Protein AF-W2RY51-F1 (afdb_monomer_lite)

Radius of gyration: 17.04 Å; chains: 1; bounding box: 41×26×55 Å

Secondary structure (DSSP, 8-state):
-PPPPPHHHHHHHHHHHHHHHHHHHHHHHIIIIIHHHHHHHS-SSHHHHHHHHHHHHHHHHHHHHHHHHHHHHHHHHHHTS--SHHHHHHHHHHHHHHHHHHHHHHHTT--TTHIIIIIHHHHHHHHHHT-

Foldseek 3Di:
DPDDQDLLLVLLLQLLVLLVVVLVVLVVCCVPPVLVVLVVPQDPDPVSVVVSVCVSVVSVVVSVVSNVSSVLSNVCSRVLHQDDPVSVVSLVCQAVVLVVVCVVCVVVVNCSSNSNSHSSSVSNVVSSVRD

Organism: Cyphellophora europaea (strain CBS 101466) (NCBI:txid1220924)

Sequence (131 aa):
MADLPTIGSYLFKTAALLNAISVPGHIIYGWKHLDPVLHSTLTHTSEHRVADACANVGWDHMTVGILTAAILNYRWSMTRGPQQTDEKIIFWSLLVGGWYVGRRFWSLREYRPLGCLWVAPVAGLIGWSLV

Structure (mmCIF, N/CA/C/O backbone):
data_AF-W2RY51-F1
#
_entry.id   AF-W2RY51-F1
#
loop_
_atom_site.group_PDB
_atom_site.id
_atom_site.type_symbol
_atom_site.label_atom_id
_atom_site.label_alt_id
_atom_site.label_comp_id
_atom_site.label_asym_id
_atom_site.label_entity_id
_atom_site.label_seq_id
_atom_site.pdbx_PDB_ins_code
_atom_site.Cartn_x
_atom_site.Cartn_y
_atom_site.Cartn_z
_atom_site.occupancy
_atom_site.B_iso_or_equiv
_atom_site.auth_seq_id
_atom_site.auth_comp_id
_atom_site.auth_asym_id
_atom_site.auth_atom_id
_atom_site.pdbx_PDB_model_num
ATOM 1 N N . MET A 1 1 ? -17.138 10.931 27.928 1.00 39.88 1 MET A N 1
ATOM 2 C CA . MET A 1 1 ? -16.255 9.810 28.309 1.00 39.88 1 MET A CA 1
ATOM 3 C C . MET A 1 1 ? -15.509 9.399 27.059 1.00 39.88 1 MET A C 1
ATOM 5 O O . MET A 1 1 ? -16.166 9.199 26.049 1.00 39.88 1 MET A O 1
ATOM 9 N N . ALA A 1 2 ? -14.177 9.388 27.076 1.00 48.66 2 ALA A N 1
ATOM 10 C CA . ALA A 1 2 ? -13.423 8.822 25.963 1.00 48.66 2 ALA A CA 1
ATOM 11 C C . ALA A 1 2 ? -13.565 7.298 26.048 1.00 48.66 2 ALA A C 1
ATOM 13 O O . ALA A 1 2 ? -13.159 6.713 27.052 1.00 48.66 2 ALA A O 1
ATOM 14 N N . ASP A 1 3 ? -14.193 6.683 25.048 1.00 59.22 3 ASP A N 1
ATOM 15 C CA . ASP A 1 3 ? -14.259 5.227 24.948 1.00 59.22 3 ASP A CA 1
ATOM 16 C C . ASP A 1 3 ? -12.835 4.658 24.941 1.00 59.22 3 ASP A C 1
ATOM 18 O O . ASP A 1 3 ? -11.952 5.162 24.240 1.00 59.22 3 ASP A O 1
ATOM 22 N N . LEU A 1 4 ? -12.601 3.613 25.738 1.00 61.38 4 LEU A N 1
ATOM 23 C CA . LEU A 1 4 ? -11.322 2.910 25.734 1.00 61.38 4 LEU A CA 1
ATOM 24 C C . LEU A 1 4 ? -11.051 2.341 24.328 1.00 61.38 4 LEU A C 1
ATOM 26 O O . LEU A 1 4 ? -11.986 1.868 23.674 1.00 61.38 4 LEU A O 1
ATOM 30 N N . PRO A 1 5 ? -9.792 2.358 23.848 1.00 70.94 5 PRO A N 1
ATOM 31 C CA . PRO A 1 5 ? -9.462 1.819 22.535 1.00 70.94 5 PRO A CA 1
ATOM 32 C C . PRO A 1 5 ? -9.904 0.355 22.415 1.00 70.94 5 PRO A C 1
ATOM 34 O O . PRO A 1 5 ? -9.495 -0.491 23.210 1.00 70.94 5 PRO A O 1
ATOM 37 N N . THR A 1 6 ? -10.727 0.050 21.411 1.00 86.62 6 THR A N 1
ATOM 38 C CA . THR A 1 6 ? -11.145 -1.327 21.118 1.00 86.62 6 THR A CA 1
ATOM 39 C C . THR A 1 6 ? -10.008 -2.112 20.459 1.00 86.62 6 THR A C 1
ATOM 41 O O . THR A 1 6 ? -9.067 -1.534 19.905 1.00 86.62 6 THR A O 1
ATOM 44 N N . ILE A 1 7 ? -10.115 -3.446 20.450 1.00 90.75 7 ILE A N 1
ATOM 45 C CA . ILE A 1 7 ? -9.217 -4.319 19.671 1.00 90.75 7 ILE A CA 1
ATOM 46 C C . ILE A 1 7 ? -9.175 -3.867 18.201 1.00 90.75 7 ILE A C 1
ATOM 48 O O . ILE A 1 7 ? -8.097 -3.789 17.614 1.00 90.75 7 ILE A O 1
ATOM 52 N N . GLY A 1 8 ? -10.324 -3.472 17.637 1.00 92.62 8 GLY A N 1
ATOM 53 C CA . GLY A 1 8 ? -10.405 -2.923 16.284 1.00 92.62 8 GLY A CA 1
ATOM 54 C C . GLY A 1 8 ? -9.562 -1.661 16.086 1.00 92.62 8 GLY A C 1
ATOM 55 O O . GLY A 1 8 ? -8.795 -1.574 15.128 1.00 92.62 8 GLY A O 1
ATOM 56 N N . SER A 1 9 ? -9.610 -0.721 17.036 1.00 94.38 9 SER A N 1
ATOM 57 C CA . SER A 1 9 ? -8.745 0.469 17.025 1.00 94.38 9 SER A CA 1
ATOM 58 C C . SER A 1 9 ? -7.257 0.095 17.036 1.00 94.38 9 SER A C 1
ATOM 60 O O . SER A 1 9 ? -6.472 0.670 16.281 1.00 94.38 9 SER A O 1
ATOM 62 N N . TYR A 1 10 ? -6.842 -0.873 17.861 1.00 95.62 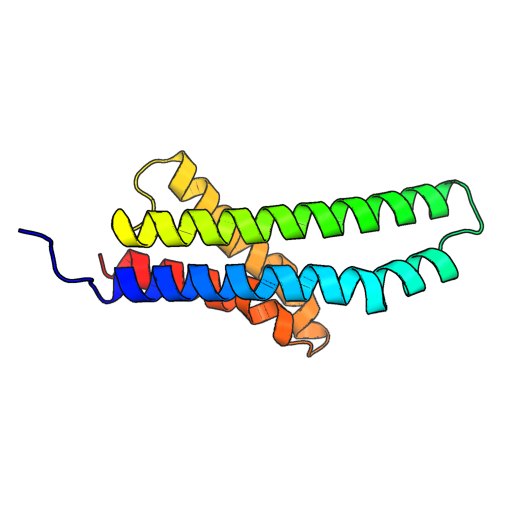10 TYR A N 1
ATOM 63 C CA . TYR A 1 10 ? -5.442 -1.315 17.883 1.00 95.62 10 TYR A CA 1
ATOM 64 C C . TYR A 1 10 ? -5.006 -1.937 16.556 1.00 95.62 10 TYR A C 1
ATOM 66 O O . TYR A 1 10 ? -3.931 -1.602 16.069 1.00 95.62 10 TYR A O 1
ATOM 74 N N . LEU A 1 11 ? -5.843 -2.767 15.933 1.00 96.81 11 LEU A N 1
ATOM 75 C CA . LEU A 1 11 ? -5.535 -3.382 14.640 1.00 96.81 11 LEU A CA 1
ATOM 76 C C . LEU A 1 11 ? -5.372 -2.343 13.523 1.00 96.81 11 LEU A C 1
ATOM 78 O O . LEU A 1 11 ? -4.425 -2.429 12.740 1.00 96.81 11 LEU A O 1
ATOM 82 N N . PHE A 1 12 ? -6.215 -1.308 13.500 1.00 97.44 12 PHE A N 1
ATOM 83 C CA . PHE A 1 12 ? -6.043 -0.175 12.588 1.00 97.44 12 PHE A CA 1
ATOM 84 C C . PHE A 1 12 ? -4.767 0.631 12.876 1.00 97.44 12 PHE A C 1
ATOM 86 O O . PHE A 1 12 ? -4.064 1.019 11.944 1.00 97.44 12 PHE A O 1
ATOM 93 N N . LYS A 1 13 ? -4.397 0.843 14.147 1.00 97.56 13 LYS A N 1
ATOM 94 C CA . LYS A 1 13 ? -3.116 1.489 14.500 1.00 97.56 13 LYS A CA 1
ATOM 95 C C . LYS A 1 13 ? -1.914 0.649 14.076 1.00 97.56 13 LYS A C 1
ATOM 97 O O . LYS A 1 13 ? -0.939 1.201 13.573 1.00 97.56 13 LYS A O 1
ATOM 102 N N . THR A 1 14 ? -1.988 -0.671 14.221 1.00 96.94 14 THR A N 1
ATOM 103 C CA . THR A 1 14 ? -0.957 -1.588 13.726 1.00 96.94 14 THR A CA 1
ATOM 104 C C . THR A 1 14 ? -0.847 -1.512 12.207 1.00 96.94 14 THR A C 1
ATOM 106 O O . THR A 1 14 ? 0.258 -1.372 11.689 1.00 96.94 14 THR A O 1
ATOM 109 N N . ALA A 1 15 ? -1.969 -1.520 11.484 1.00 97.94 15 ALA A N 1
ATOM 110 C CA . ALA A 1 15 ? -1.981 -1.340 10.034 1.00 97.94 15 ALA A CA 1
ATOM 111 C C . ALA A 1 15 ? -1.383 0.014 9.614 1.00 97.94 15 ALA A C 1
ATOM 113 O O . ALA A 1 15 ? -0.607 0.082 8.657 1.00 97.94 15 ALA A O 1
ATOM 114 N N . ALA A 1 16 ? -1.687 1.087 10.350 1.00 98.50 16 ALA A N 1
ATOM 115 C CA . ALA A 1 16 ? -1.096 2.403 10.130 1.00 98.50 16 ALA A CA 1
ATOM 116 C C . ALA A 1 16 ? 0.427 2.378 10.319 1.00 98.50 16 ALA A C 1
ATOM 118 O O . ALA A 1 16 ? 1.160 2.865 9.461 1.00 98.50 16 ALA A O 1
ATOM 119 N N . LEU A 1 17 ? 0.906 1.757 11.401 1.00 98.12 17 LEU A N 1
ATOM 120 C CA . LEU A 1 17 ? 2.330 1.636 11.711 1.00 98.12 17 LEU A CA 1
ATOM 121 C C . LEU A 1 17 ? 3.090 0.822 10.656 1.00 98.12 17 LEU A C 1
ATOM 123 O O . LEU A 1 17 ? 4.157 1.242 10.213 1.00 98.12 17 LEU A O 1
ATOM 127 N N . LEU A 1 18 ? 2.536 -0.316 10.227 1.00 98.00 18 LEU A N 1
ATOM 128 C CA . LEU A 1 18 ? 3.137 -1.161 9.192 1.00 98.00 18 LEU A CA 1
ATOM 129 C C . LEU A 1 18 ? 3.311 -0.397 7.877 1.00 98.00 18 LEU A C 1
ATOM 131 O O . LEU A 1 18 ? 4.379 -0.454 7.268 1.00 98.00 18 LEU A O 1
ATOM 135 N N . ASN A 1 19 ? 2.292 0.359 7.463 1.00 98.38 19 ASN A N 1
ATOM 136 C CA . ASN A 1 19 ? 2.394 1.220 6.288 1.00 98.38 19 ASN A CA 1
ATOM 137 C C . ASN A 1 19 ? 3.427 2.338 6.502 1.00 98.38 19 ASN A C 1
ATOM 139 O O . ASN A 1 19 ? 4.305 2.519 5.665 1.00 98.38 19 ASN A O 1
ATOM 143 N N . ALA A 1 20 ? 3.390 3.033 7.642 1.00 98.31 20 ALA A N 1
ATOM 144 C CA . ALA A 1 20 ? 4.294 4.146 7.931 1.00 98.31 20 ALA A CA 1
ATOM 145 C C . ALA A 1 20 ? 5.774 3.734 7.925 1.00 98.31 20 ALA A C 1
ATOM 147 O O . ALA A 1 20 ? 6.594 4.430 7.337 1.00 98.31 20 ALA A O 1
ATOM 148 N N . ILE A 1 21 ? 6.121 2.589 8.523 1.00 97.62 21 ILE A N 1
ATOM 149 C CA . ILE A 1 21 ? 7.497 2.060 8.517 1.00 97.62 21 ILE A CA 1
ATOM 150 C C . ILE A 1 21 ? 7.896 1.557 7.122 1.00 97.62 21 ILE A C 1
ATOM 152 O O . ILE A 1 21 ? 9.072 1.604 6.757 1.00 97.62 21 ILE A O 1
ATOM 156 N N . SER A 1 22 ? 6.934 1.114 6.311 1.00 96.88 22 SER A N 1
ATOM 157 C CA . SER A 1 22 ? 7.212 0.679 4.940 1.00 96.88 22 SER A CA 1
ATOM 158 C C . SER A 1 22 ? 7.620 1.838 4.029 1.00 96.88 22 SER A C 1
ATOM 160 O O . SER A 1 22 ? 8.386 1.604 3.103 1.00 96.88 22 SER A O 1
ATOM 162 N N . VAL A 1 23 ? 7.188 3.078 4.303 1.00 97.75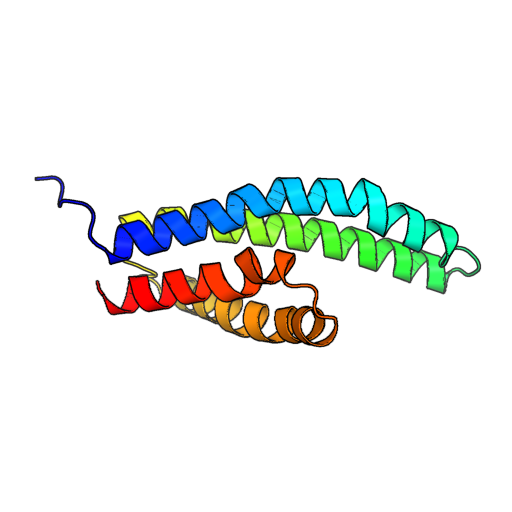 23 VAL A N 1
ATOM 163 C CA . VAL A 1 23 ? 7.553 4.275 3.516 1.00 97.75 23 VAL A CA 1
ATOM 164 C C . VAL A 1 23 ? 9.073 4.485 3.427 1.00 97.75 23 VAL A C 1
ATOM 166 O O . VAL A 1 23 ? 9.598 4.447 2.314 1.00 97.75 23 VAL A O 1
ATOM 169 N N . PRO A 1 24 ? 9.828 4.656 4.535 1.00 97.44 24 PRO A N 1
ATOM 170 C CA . PRO A 1 24 ? 11.279 4.801 4.447 1.00 97.44 24 PRO A CA 1
ATOM 171 C C . PRO A 1 24 ? 11.948 3.551 3.861 1.00 97.44 24 PRO A C 1
ATOM 173 O O . PRO A 1 24 ? 12.935 3.677 3.142 1.00 97.44 24 PRO A O 1
ATOM 176 N N . GLY A 1 25 ? 11.395 2.356 4.103 1.00 95.00 25 GLY A N 1
ATOM 177 C CA . GLY A 1 25 ? 11.862 1.124 3.462 1.00 95.00 25 GLY A CA 1
ATOM 178 C C . GLY A 1 25 ? 11.761 1.176 1.934 1.00 95.00 25 GLY A C 1
ATOM 179 O O . GLY A 1 25 ? 12.717 0.821 1.249 1.00 95.00 25 GLY A O 1
ATOM 180 N N . HIS A 1 26 ? 10.641 1.675 1.405 1.00 95.56 26 HIS A N 1
ATOM 181 C CA . HIS A 1 26 ? 10.390 1.835 -0.028 1.00 95.56 26 HIS A CA 1
ATOM 182 C C . HIS A 1 26 ? 11.340 2.857 -0.666 1.00 95.56 26 HIS A C 1
ATOM 184 O O . HIS A 1 26 ? 11.921 2.582 -1.715 1.00 95.56 26 HIS A O 1
ATOM 190 N N . ILE A 1 27 ? 11.553 3.999 -0.004 1.00 97.31 27 ILE A N 1
ATOM 191 C CA . ILE A 1 27 ? 12.473 5.051 -0.465 1.00 97.31 27 ILE A CA 1
ATOM 192 C C . ILE A 1 27 ? 13.906 4.512 -0.530 1.00 97.31 27 ILE A C 1
ATOM 194 O O . ILE A 1 27 ? 14.561 4.588 -1.566 1.00 97.31 27 ILE A O 1
ATOM 198 N N . ILE A 1 28 ? 14.382 3.903 0.563 1.00 97.19 28 ILE A N 1
ATOM 199 C CA . ILE A 1 28 ? 15.748 3.369 0.639 1.00 97.19 28 ILE A CA 1
ATOM 200 C C . ILE A 1 28 ? 15.957 2.253 -0.389 1.00 97.19 28 ILE A C 1
ATOM 202 O O . ILE A 1 28 ? 17.026 2.178 -0.994 1.00 97.19 28 ILE A O 1
ATOM 206 N N . TYR A 1 29 ? 14.966 1.379 -0.583 1.00 95.62 29 TYR A N 1
ATOM 207 C CA . TYR A 1 29 ? 15.062 0.308 -1.570 1.00 95.62 29 TYR A CA 1
ATOM 208 C C . TYR A 1 29 ? 15.096 0.854 -3.002 1.00 95.62 29 TYR A C 1
ATOM 210 O O . TYR A 1 29 ? 15.891 0.361 -3.799 1.00 95.62 29 TYR A O 1
ATOM 218 N N . GLY A 1 30 ? 14.300 1.887 -3.303 1.00 95.81 30 GLY A N 1
ATOM 219 C CA . GLY A 1 30 ? 14.327 2.588 -4.591 1.00 95.81 30 GLY A CA 1
ATOM 220 C C . GLY A 1 30 ? 15.744 3.034 -4.943 1.00 95.81 30 GLY A C 1
ATOM 221 O O . GLY A 1 30 ? 16.367 2.488 -5.852 1.00 95.81 30 GLY A O 1
ATOM 222 N N . TRP A 1 31 ? 16.322 3.874 -4.083 1.00 96.38 31 TRP A N 1
ATOM 223 C CA . TRP A 1 31 ? 17.662 4.430 -4.288 1.00 96.38 31 TRP A CA 1
ATOM 224 C C . TRP A 1 31 ? 18.774 3.381 -4.358 1.00 96.38 31 TRP A C 1
ATOM 226 O O . TRP A 1 31 ? 19.742 3.540 -5.100 1.00 96.38 31 TRP A O 1
ATOM 236 N N . LYS A 1 32 ? 18.691 2.318 -3.547 1.00 96.69 32 LYS A N 1
ATOM 237 C CA . LYS A 1 32 ? 19.771 1.322 -3.448 1.00 96.69 32 LYS A CA 1
ATOM 238 C C . LYS A 1 32 ? 19.688 0.210 -4.482 1.00 96.69 32 LYS A C 1
ATOM 240 O O . LYS A 1 32 ? 20.713 -0.410 -4.763 1.00 96.69 32 LYS A O 1
ATOM 245 N N . HIS A 1 33 ? 18.497 -0.093 -4.986 1.00 94.69 33 HIS A N 1
ATOM 246 C CA . HIS A 1 33 ? 18.268 -1.301 -5.772 1.00 94.69 33 HIS A CA 1
ATOM 247 C C . HIS A 1 33 ? 17.485 -1.046 -7.054 1.00 94.69 33 HIS A C 1
ATOM 249 O O . HIS A 1 33 ? 17.864 -1.601 -8.080 1.00 94.69 33 HIS A O 1
ATOM 255 N N . LEU A 1 34 ? 16.427 -0.233 -7.023 1.00 94.00 34 LEU A N 1
ATOM 256 C CA . LEU A 1 34 ? 15.603 -0.003 -8.208 1.00 94.00 34 LEU A CA 1
ATOM 257 C C . LEU A 1 34 ? 16.321 0.904 -9.210 1.00 94.00 34 LEU A C 1
ATOM 259 O O . LEU A 1 34 ? 16.615 0.461 -10.319 1.00 94.00 34 LEU A O 1
ATOM 263 N N . ASP A 1 35 ? 16.649 2.131 -8.807 1.00 93.25 35 ASP A N 1
ATOM 264 C CA . ASP A 1 35 ? 17.182 3.161 -9.704 1.00 93.25 35 ASP A CA 1
ATOM 265 C C . ASP A 1 35 ? 18.483 2.698 -10.387 1.00 93.25 35 ASP A C 1
ATOM 267 O O . ASP A 1 35 ? 18.586 2.798 -11.614 1.00 93.25 35 ASP A O 1
ATOM 271 N N . PRO A 1 36 ? 19.460 2.089 -9.672 1.00 93.56 36 PRO A N 1
ATOM 272 C CA . PRO A 1 36 ? 20.681 1.603 -10.311 1.00 93.56 36 PRO A CA 1
ATOM 273 C C . PRO A 1 36 ? 20.423 0.504 -11.349 1.00 93.56 36 PRO A C 1
ATOM 275 O O . PRO A 1 36 ? 21.081 0.466 -12.392 1.00 93.56 36 PRO A O 1
ATOM 278 N N . VAL A 1 37 ? 19.471 -0.399 -11.087 1.00 93.62 37 VAL A N 1
ATOM 279 C CA . VAL A 1 37 ? 19.137 -1.499 -12.005 1.00 93.62 37 VAL A CA 1
ATOM 280 C C . VAL A 1 37 ? 18.420 -0.966 -13.239 1.00 93.62 37 VAL A C 1
ATOM 282 O O . VAL A 1 37 ? 18.778 -1.343 -14.356 1.00 93.62 37 VAL A O 1
ATOM 285 N N . LEU A 1 38 ? 17.450 -0.066 -13.069 1.00 91.25 38 L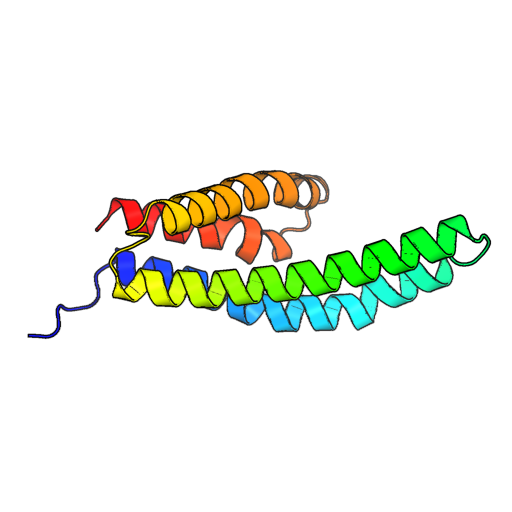EU A N 1
ATOM 286 C CA . LEU A 1 38 ? 16.719 0.505 -14.196 1.00 91.25 38 LEU A CA 1
ATOM 287 C C . LEU A 1 38 ? 17.640 1.339 -15.092 1.00 91.25 38 LEU A C 1
ATOM 289 O O . LEU A 1 38 ? 17.702 1.087 -16.294 1.00 91.25 38 LEU A O 1
ATOM 293 N N . HIS A 1 39 ? 18.440 2.242 -14.522 1.00 86.50 39 HIS A N 1
ATOM 294 C CA . HIS A 1 39 ? 19.335 3.099 -15.301 1.00 86.50 39 HIS A CA 1
ATOM 295 C C . HIS A 1 39 ? 20.450 2.327 -16.021 1.00 86.50 39 HIS A C 1
ATOM 297 O O . HIS A 1 39 ? 20.855 2.703 -17.124 1.00 86.50 39 HIS A O 1
ATOM 303 N N . SER A 1 40 ? 20.947 1.232 -15.438 1.00 87.00 40 SER A N 1
ATOM 304 C CA . SER A 1 40 ? 21.965 0.401 -16.097 1.00 87.00 40 SER A CA 1
ATOM 305 C C . SER A 1 40 ? 21.395 -0.509 -17.189 1.00 87.00 40 SER A C 1
ATOM 307 O O . SER A 1 40 ? 22.129 -0.871 -18.106 1.00 87.00 40 SER A O 1
ATOM 309 N N . THR A 1 41 ? 20.101 -0.847 -17.131 1.00 84.12 41 THR A N 1
ATOM 310 C CA . THR A 1 41 ? 19.475 -1.822 -18.045 1.00 84.12 41 THR A CA 1
ATOM 311 C C . THR A 1 41 ? 18.630 -1.164 -19.147 1.00 84.12 41 THR A C 1
ATOM 313 O O . THR A 1 41 ? 18.520 -1.696 -20.251 1.00 84.12 41 THR A O 1
ATOM 316 N N . LEU A 1 42 ? 18.026 0.000 -18.880 1.00 79.12 42 LEU A N 1
ATOM 317 C CA . LEU A 1 42 ? 16.977 0.611 -19.708 1.00 79.12 42 LEU A CA 1
ATOM 318 C C . LEU A 1 42 ? 17.360 1.988 -20.286 1.00 79.12 42 LEU A C 1
ATOM 320 O O . LEU A 1 42 ? 16.555 2.915 -20.289 1.00 79.12 42 LEU A O 1
ATOM 324 N N . THR A 1 43 ? 18.556 2.143 -20.859 1.00 70.25 43 THR A N 1
ATOM 325 C CA . THR A 1 43 ? 18.983 3.452 -21.417 1.00 70.25 43 THR A CA 1
ATOM 326 C C . THR A 1 43 ? 19.321 3.456 -22.908 1.00 70.25 43 THR A C 1
ATOM 328 O O . THR A 1 43 ? 19.579 4.512 -23.487 1.00 70.25 43 THR A O 1
ATOM 331 N N . HIS A 1 44 ? 19.247 2.302 -23.572 1.00 82.50 44 HIS A N 1
ATOM 332 C CA . HIS A 1 44 ? 19.718 2.152 -24.954 1.00 82.50 44 HIS A CA 1
ATOM 333 C C . HIS A 1 44 ? 18.791 2.748 -26.028 1.00 82.50 44 HIS A C 1
ATOM 335 O O . HIS A 1 44 ? 19.261 3.103 -27.106 1.00 82.50 44 HIS A O 1
ATOM 341 N N . THR A 1 45 ? 17.489 2.891 -25.756 1.00 91.38 45 THR A N 1
ATOM 342 C CA . THR A 1 45 ? 16.493 3.394 -26.722 1.00 91.38 45 THR A CA 1
ATOM 343 C C . THR A 1 45 ? 15.609 4.477 -26.102 1.00 91.38 45 THR A C 1
ATOM 345 O O . THR A 1 45 ? 15.586 4.663 -24.884 1.00 91.38 45 THR A O 1
ATOM 348 N N . SER A 1 46 ? 14.875 5.224 -26.934 1.00 91.19 46 SER A N 1
ATOM 349 C CA . SER A 1 46 ? 13.857 6.170 -26.450 1.00 91.19 46 SER A CA 1
ATOM 350 C C . SER A 1 46 ? 12.758 5.475 -25.651 1.00 91.19 46 SER A C 1
ATOM 352 O O . SER A 1 46 ? 12.348 5.994 -24.620 1.00 91.19 46 SER A O 1
ATOM 354 N N . GLU A 1 47 ? 12.328 4.293 -26.086 1.00 92.81 47 GLU A N 1
ATOM 355 C CA . GLU A 1 47 ? 11.330 3.483 -25.388 1.00 92.81 47 GLU A CA 1
ATOM 356 C C . GLU A 1 47 ? 11.829 3.024 -24.014 1.00 92.81 47 GLU A C 1
ATOM 358 O O . GLU A 1 47 ? 11.108 3.147 -23.026 1.00 92.81 47 GLU A O 1
ATOM 363 N N . HIS A 1 48 ? 13.091 2.594 -23.914 1.00 93.00 48 HIS A N 1
ATOM 364 C CA . HIS A 1 48 ? 13.671 2.207 -22.630 1.00 93.00 48 HIS A CA 1
ATOM 365 C C . HIS A 1 48 ? 13.714 3.378 -21.638 1.00 93.00 48 HIS A C 1
ATOM 367 O O . HIS A 1 48 ? 13.357 3.198 -20.478 1.00 93.00 48 HIS A O 1
ATOM 373 N N . ARG A 1 49 ? 14.046 4.594 -22.097 1.00 90.44 49 ARG A N 1
ATOM 374 C CA . ARG A 1 49 ? 14.019 5.792 -21.238 1.00 90.44 49 ARG A CA 1
ATOM 375 C C . ARG A 1 49 ? 12.616 6.126 -20.731 1.00 90.44 49 ARG A C 1
ATOM 377 O O . ARG A 1 49 ? 12.470 6.591 -19.605 1.00 90.44 49 ARG A O 1
ATOM 384 N N . VAL A 1 50 ? 11.581 5.892 -21.542 1.00 93.25 50 VAL A N 1
ATOM 385 C CA . VAL A 1 50 ? 10.187 6.052 -21.098 1.00 93.25 50 VAL A CA 1
ATOM 386 C C . VAL A 1 50 ? 9.836 4.989 -20.058 1.00 93.25 50 VAL A C 1
ATOM 388 O O . VAL A 1 50 ? 9.258 5.326 -19.030 1.00 93.25 50 VAL A O 1
ATOM 391 N N . ALA A 1 51 ? 10.222 3.729 -20.277 1.00 93.19 51 ALA A N 1
ATOM 392 C CA . ALA A 1 51 ? 9.986 2.650 -19.320 1.00 93.19 51 ALA A CA 1
ATOM 393 C C . ALA A 1 51 ? 10.684 2.900 -17.970 1.00 93.19 51 ALA A C 1
ATOM 395 O O . ALA A 1 51 ? 10.066 2.712 -16.923 1.00 93.19 51 ALA A O 1
ATOM 396 N N . ASP A 1 52 ? 11.929 3.379 -17.998 1.00 92.62 52 ASP A N 1
ATOM 397 C CA . ASP A 1 52 ? 12.688 3.810 -16.821 1.00 92.62 52 ASP A CA 1
ATOM 398 C C . ASP A 1 52 ? 11.950 4.922 -16.058 1.00 92.62 52 ASP A C 1
ATOM 400 O O . ASP A 1 52 ? 11.660 4.785 -14.868 1.00 92.62 52 ASP A O 1
ATOM 404 N N . ALA A 1 53 ? 11.529 5.981 -16.755 1.00 92.19 53 ALA A N 1
ATOM 405 C CA . ALA A 1 53 ? 10.755 7.061 -16.146 1.00 92.19 53 ALA A CA 1
ATOM 406 C C . ALA A 1 53 ? 9.428 6.560 -15.542 1.00 92.19 53 ALA A C 1
ATOM 408 O O . ALA A 1 53 ? 9.088 6.917 -14.414 1.00 92.19 53 ALA A O 1
ATOM 409 N N . CYS A 1 54 ? 8.688 5.702 -16.251 1.00 94.56 54 CYS A N 1
ATOM 410 C CA . CYS A 1 54 ? 7.435 5.131 -15.758 1.00 94.56 54 CYS A CA 1
ATOM 411 C C . CYS A 1 54 ? 7.635 4.271 -14.506 1.00 94.56 54 CYS A C 1
ATOM 413 O O . CYS A 1 54 ? 6.808 4.327 -13.596 1.00 94.56 54 CYS A O 1
ATOM 415 N N . ALA A 1 55 ? 8.708 3.482 -14.445 1.00 94.50 55 ALA A N 1
ATOM 416 C CA . ALA A 1 55 ? 9.006 2.641 -13.294 1.00 94.50 55 ALA A CA 1
ATOM 417 C C . ALA A 1 55 ? 9.360 3.478 -12.055 1.00 94.50 55 ALA A C 1
ATOM 419 O O . ALA A 1 55 ? 8.808 3.219 -10.985 1.00 94.50 55 ALA A O 1
ATOM 420 N N . ASN A 1 56 ? 10.185 4.518 -12.212 1.00 93.44 56 ASN A N 1
ATOM 421 C CA . ASN A 1 56 ? 10.525 5.445 -11.128 1.00 93.44 56 ASN A CA 1
ATOM 422 C C . ASN A 1 56 ? 9.291 6.214 -10.627 1.00 93.44 56 ASN A C 1
ATOM 424 O O . ASN A 1 56 ? 8.973 6.178 -9.440 1.00 93.44 56 ASN A O 1
ATOM 428 N N . VAL A 1 57 ? 8.514 6.818 -11.534 1.00 95.50 57 VAL A N 1
ATOM 429 C CA . VAL A 1 57 ? 7.278 7.531 -11.163 1.00 95.50 57 VAL A CA 1
ATOM 430 C C . VAL A 1 57 ? 6.270 6.590 -10.502 1.00 95.50 57 VAL A C 1
ATOM 432 O O . VAL A 1 57 ? 5.631 6.959 -9.517 1.00 95.50 57 VAL A O 1
ATOM 435 N N . GLY A 1 58 ? 6.128 5.364 -11.009 1.00 96.25 58 GLY A N 1
ATOM 436 C CA . GLY A 1 58 ? 5.266 4.349 -10.408 1.00 96.25 58 GLY A CA 1
ATOM 437 C C . GLY A 1 58 ? 5.708 3.975 -8.992 1.00 96.25 58 GLY A C 1
ATOM 438 O O . GLY A 1 58 ? 4.871 3.860 -8.097 1.00 96.25 58 GLY A O 1
ATOM 439 N N . TRP A 1 59 ? 7.014 3.833 -8.768 1.00 95.75 59 TRP A N 1
ATOM 440 C CA . TRP A 1 59 ? 7.590 3.546 -7.455 1.00 95.75 59 TRP A CA 1
ATOM 441 C C . TRP A 1 59 ? 7.347 4.672 -6.442 1.00 95.75 59 TRP A C 1
ATOM 443 O O . TRP A 1 59 ? 6.887 4.421 -5.322 1.00 95.75 59 TRP A O 1
ATOM 453 N N . ASP A 1 60 ? 7.572 5.919 -6.848 1.00 95.69 60 ASP A N 1
ATOM 454 C CA . ASP A 1 60 ? 7.324 7.093 -6.009 1.00 95.69 60 ASP A CA 1
ATOM 455 C C . ASP A 1 60 ? 5.833 7.261 -5.706 1.00 95.69 60 ASP A C 1
ATOM 457 O O . ASP A 1 60 ? 5.436 7.506 -4.563 1.00 95.69 60 ASP A O 1
ATOM 461 N N . HIS A 1 61 ? 4.975 7.047 -6.704 1.00 96.62 61 HIS A N 1
ATOM 462 C CA . HIS A 1 61 ? 3.531 7.108 -6.514 1.00 96.62 61 HIS A CA 1
ATOM 463 C C . HIS A 1 61 ? 3.031 6.021 -5.552 1.00 96.62 61 HIS A C 1
ATOM 465 O O . HIS A 1 61 ? 2.189 6.299 -4.695 1.00 96.62 61 HIS A O 1
ATOM 471 N N . MET A 1 62 ? 3.586 4.803 -5.615 1.00 95.12 62 MET A N 1
ATOM 472 C CA . MET A 1 62 ? 3.306 3.764 -4.617 1.00 95.12 62 MET A CA 1
ATOM 473 C C . MET A 1 62 ? 3.732 4.197 -3.213 1.00 95.12 62 MET A C 1
ATOM 475 O O . MET A 1 62 ? 2.987 3.971 -2.263 1.00 95.12 62 MET A O 1
ATOM 479 N N . THR A 1 63 ? 4.877 4.867 -3.073 1.00 96.81 63 THR A N 1
ATOM 480 C CA . THR A 1 63 ? 5.347 5.389 -1.7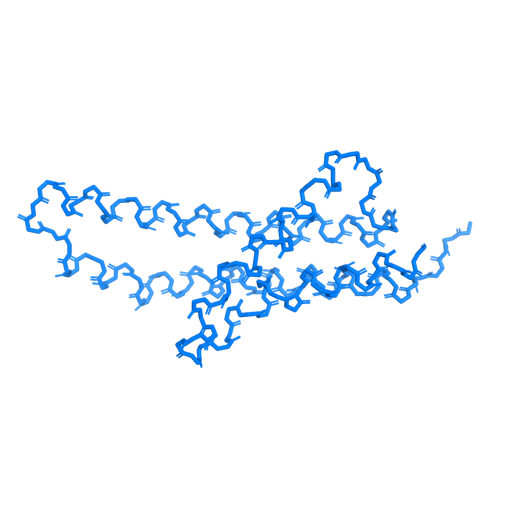79 1.00 96.81 63 THR A CA 1
ATOM 481 C C . THR A 1 63 ? 4.339 6.376 -1.175 1.00 96.81 63 THR A C 1
ATOM 483 O O . THR A 1 63 ? 3.985 6.264 0.003 1.00 96.81 63 THR A O 1
ATOM 486 N N . VAL A 1 64 ? 3.790 7.286 -1.987 1.00 97.81 64 VAL A N 1
ATOM 487 C CA . VAL A 1 64 ? 2.704 8.196 -1.574 1.00 97.81 64 VAL A CA 1
ATOM 488 C C . VAL A 1 64 ? 1.424 7.426 -1.226 1.00 97.81 64 VAL A C 1
ATOM 490 O O . VAL A 1 64 ? 0.755 7.743 -0.238 1.00 97.81 64 VAL A O 1
ATOM 493 N N . GLY A 1 65 ? 1.088 6.393 -2.001 1.00 97.56 65 GLY A N 1
ATOM 494 C CA . GLY A 1 65 ? -0.052 5.515 -1.734 1.00 97.56 65 GLY A CA 1
ATOM 495 C C . GLY A 1 65 ? 0.060 4.788 -0.389 1.00 97.56 65 GLY A C 1
ATOM 496 O O . GLY A 1 65 ? -0.904 4.763 0.376 1.00 97.56 65 GLY A O 1
ATOM 497 N N . ILE A 1 66 ? 1.245 4.276 -0.046 1.00 97.69 66 ILE A N 1
ATOM 498 C CA . ILE A 1 66 ? 1.525 3.631 1.247 1.00 97.69 66 ILE A CA 1
ATOM 499 C C . ILE A 1 66 ? 1.391 4.640 2.393 1.00 97.69 66 ILE A C 1
ATOM 501 O O . ILE A 1 66 ? 0.759 4.339 3.408 1.00 97.69 66 ILE A O 1
ATOM 505 N N . LEU A 1 67 ? 1.920 5.857 2.234 1.00 98.50 67 LEU A N 1
ATOM 506 C CA . LEU A 1 67 ? 1.756 6.917 3.233 1.00 98.50 67 LEU A CA 1
ATOM 507 C C . LEU A 1 67 ? 0.276 7.283 3.428 1.00 98.50 67 LEU A C 1
ATOM 509 O O . LEU A 1 67 ? -0.194 7.429 4.556 1.00 98.50 67 LEU A O 1
ATOM 513 N N . THR A 1 68 ? -0.479 7.372 2.335 1.00 98.50 68 THR A N 1
ATOM 514 C CA . THR A 1 68 ? -1.922 7.634 2.375 1.00 98.50 68 THR A CA 1
ATOM 515 C C . THR A 1 68 ? -2.659 6.509 3.103 1.00 98.50 68 THR A C 1
ATOM 517 O O . THR A 1 68 ? -3.484 6.782 3.975 1.00 98.50 68 THR A O 1
ATOM 520 N N . ALA A 1 69 ? -2.317 5.246 2.832 1.00 98.25 69 ALA A N 1
ATOM 521 C CA . ALA A 1 69 ? -2.856 4.099 3.555 1.00 98.25 69 ALA A CA 1
ATOM 522 C C . ALA A 1 69 ? -2.526 4.159 5.057 1.00 98.25 69 ALA A C 1
ATOM 524 O O . ALA A 1 69 ? -3.389 3.837 5.876 1.00 98.25 69 ALA A O 1
ATOM 525 N N . ALA A 1 70 ? -1.328 4.616 5.443 1.00 98.62 70 ALA A N 1
ATOM 526 C CA . ALA A 1 70 ? -0.970 4.816 6.849 1.00 98.62 70 ALA A CA 1
ATOM 527 C C . ALA A 1 70 ? -1.892 5.840 7.532 1.00 98.62 70 ALA A C 1
ATOM 529 O O . ALA A 1 70 ? -2.455 5.564 8.594 1.00 98.62 70 ALA A O 1
ATOM 530 N N . ILE A 1 71 ? -2.097 6.997 6.894 1.00 98.62 71 ILE A N 1
ATOM 531 C CA . ILE A 1 71 ? -2.955 8.076 7.403 1.00 98.62 71 ILE A CA 1
ATOM 532 C C . ILE A 1 71 ? -4.413 7.614 7.508 1.00 98.62 71 ILE A C 1
ATOM 534 O O . ILE A 1 71 ? -5.063 7.851 8.527 1.00 98.62 71 ILE A O 1
ATOM 538 N N . LEU A 1 72 ? -4.931 6.929 6.485 1.00 98.25 72 LEU A N 1
ATOM 539 C CA . LEU A 1 72 ? -6.301 6.416 6.481 1.00 98.25 72 LEU A CA 1
ATOM 540 C C . LEU A 1 72 ? -6.521 5.371 7.573 1.00 98.25 72 LEU A C 1
ATOM 542 O O . LEU A 1 72 ? -7.484 5.486 8.323 1.00 98.25 72 LEU A O 1
ATOM 546 N N . ASN A 1 73 ? -5.602 4.416 7.745 1.00 98.25 73 ASN A N 1
ATOM 547 C CA . ASN A 1 73 ? -5.696 3.440 8.832 1.00 98.25 73 ASN A CA 1
ATOM 548 C C . ASN A 1 73 ? -5.645 4.116 10.210 1.00 98.25 73 ASN A C 1
ATOM 550 O O . ASN A 1 73 ? -6.404 3.748 11.105 1.00 98.25 73 ASN A O 1
ATOM 554 N N . TYR A 1 74 ? -4.824 5.157 10.384 1.00 98.19 74 TYR A N 1
ATOM 555 C CA . TYR A 1 74 ? -4.822 5.928 11.625 1.00 98.19 74 TYR A CA 1
ATOM 556 C C . TYR A 1 74 ? -6.175 6.613 11.867 1.00 98.19 74 TYR A C 1
ATOM 558 O O . TYR A 1 74 ? -6.717 6.528 12.970 1.00 98.19 74 TYR A O 1
ATOM 566 N N . ARG A 1 75 ? -6.773 7.221 10.834 1.00 97.50 75 ARG A N 1
ATOM 567 C CA . ARG A 1 75 ? -8.122 7.808 10.914 1.00 97.50 75 ARG A CA 1
ATOM 568 C C . ARG A 1 75 ? -9.182 6.766 11.259 1.00 97.50 75 ARG A C 1
ATOM 570 O O . ARG A 1 75 ? -9.942 6.977 12.201 1.00 97.50 75 ARG A O 1
ATOM 577 N N . TRP A 1 76 ? -9.172 5.623 10.582 1.00 97.31 76 TRP A N 1
ATOM 578 C CA . TRP A 1 76 ? -10.101 4.521 10.825 1.00 97.31 76 TRP A CA 1
ATOM 579 C C . TRP A 1 76 ? -9.973 3.918 12.225 1.00 97.31 76 TRP A C 1
ATOM 581 O O . TRP A 1 76 ? -10.970 3.455 12.775 1.00 97.31 76 TRP A O 1
ATOM 591 N N . SER A 1 77 ? -8.802 4.014 12.863 1.00 96.06 77 SER A N 1
ATOM 592 C CA . SER A 1 77 ? -8.657 3.636 14.276 1.00 96.06 77 SER A CA 1
ATOM 593 C C . SER A 1 77 ? -9.495 4.499 15.224 1.00 96.06 77 SER A C 1
ATOM 595 O O . SER A 1 77 ? -9.936 4.017 16.264 1.00 96.06 77 SER A O 1
ATOM 597 N N . MET A 1 78 ? -9.742 5.760 14.862 1.00 94.44 78 MET A N 1
ATOM 598 C CA . MET A 1 78 ? -10.515 6.714 15.661 1.00 94.44 78 MET A CA 1
ATOM 599 C C . MET A 1 78 ? -12.002 6.688 15.299 1.00 94.44 78 MET A C 1
ATOM 601 O O . MET A 1 78 ? -12.845 6.950 16.150 1.00 94.44 78 MET A O 1
ATOM 605 N N . THR A 1 79 ? -12.330 6.353 14.049 1.00 94.69 79 THR A N 1
ATOM 606 C CA . THR A 1 79 ? -13.710 6.345 13.538 1.00 94.69 79 THR A CA 1
ATOM 607 C C . THR A 1 79 ? -14.363 4.971 13.551 1.00 94.69 79 THR A C 1
ATOM 609 O O . THR A 1 79 ? -15.449 4.840 13.002 1.00 94.69 79 THR A O 1
ATOM 612 N N . ARG A 1 80 ? -13.734 3.951 14.154 1.00 91.81 80 ARG A N 1
ATOM 613 C CA . ARG A 1 80 ? -14.243 2.567 14.164 1.00 91.81 80 ARG A CA 1
ATOM 614 C C . ARG A 1 80 ? -14.374 1.969 12.749 1.00 91.81 80 ARG A C 1
ATOM 616 O O . ARG A 1 80 ? -15.331 1.271 12.437 1.00 91.81 80 ARG A O 1
ATOM 623 N N . GLY A 1 81 ? -13.395 2.246 11.887 1.00 94.94 81 GLY A N 1
ATOM 624 C CA . GLY A 1 81 ? -13.356 1.790 10.494 1.00 94.94 81 GLY A CA 1
ATOM 625 C C . GLY A 1 81 ? -13.840 2.829 9.469 1.00 94.94 81 GLY A C 1
ATOM 626 O O . GLY A 1 81 ? -14.214 3.945 9.855 1.00 94.94 81 GLY A O 1
ATOM 627 N N . PRO A 1 82 ? -13.828 2.474 8.168 1.00 96.88 82 PRO A N 1
ATOM 628 C CA . PRO A 1 82 ? -14.400 3.273 7.082 1.00 96.88 82 PRO A CA 1
ATOM 629 C C . PRO A 1 82 ? -15.903 3.515 7.270 1.00 96.88 82 PRO A C 1
ATOM 631 O O . PRO A 1 82 ? -16.690 2.568 7.344 1.00 96.88 82 PRO A O 1
ATOM 634 N N . GLN A 1 83 ? -16.319 4.779 7.307 1.00 95.31 83 GLN A N 1
ATOM 635 C CA . GLN A 1 83 ? -17.711 5.159 7.558 1.00 95.31 83 GLN A CA 1
ATOM 636 C C . GLN A 1 83 ? -18.439 5.500 6.257 1.00 95.31 83 GLN A C 1
ATOM 638 O O . GLN A 1 83 ? -19.548 5.012 6.006 1.00 95.31 83 GLN A O 1
ATOM 643 N N . GLN A 1 84 ? -17.795 6.293 5.403 1.00 97.00 84 GLN A N 1
ATOM 644 C CA . GLN A 1 84 ? -18.376 6.780 4.153 1.00 97.00 84 GLN A CA 1
ATOM 645 C C . GLN A 1 84 ? -18.156 5.798 2.991 1.00 97.00 84 GLN A C 1
ATOM 647 O O . GLN A 1 84 ? -17.284 4.930 3.037 1.00 97.00 84 GLN A O 1
ATOM 652 N N . THR A 1 85 ? -18.984 5.888 1.946 1.00 98.00 85 THR A N 1
ATOM 653 C CA . THR A 1 85 ? -18.926 4.965 0.796 1.00 98.00 85 THR A CA 1
ATOM 654 C C . THR A 1 85 ? -17.585 5.030 0.067 1.00 98.00 85 THR A C 1
ATOM 656 O O . THR A 1 85 ? -17.040 3.994 -0.304 1.00 98.00 85 THR A O 1
ATOM 659 N N . ASP A 1 86 ? -17.028 6.224 -0.099 1.00 97.75 86 ASP A N 1
ATOM 660 C CA . ASP A 1 86 ? -15.702 6.454 -0.671 1.00 97.75 86 ASP A CA 1
ATOM 661 C C . ASP A 1 86 ? -14.593 5.826 0.186 1.00 97.75 86 ASP A C 1
ATOM 663 O O . ASP A 1 86 ? -13.746 5.111 -0.344 1.00 97.75 86 ASP A O 1
ATOM 667 N N . GLU A 1 87 ? -14.637 5.981 1.511 1.00 97.38 87 GLU A N 1
ATOM 668 C CA . GLU A 1 87 ? -13.677 5.345 2.421 1.00 97.38 87 GLU A CA 1
ATOM 669 C C . GLU A 1 87 ? -13.735 3.815 2.323 1.00 97.38 87 GLU A C 1
ATOM 671 O O . GLU A 1 87 ? -12.696 3.154 2.315 1.00 97.38 87 GLU A O 1
ATOM 676 N N . LYS A 1 88 ? -14.942 3.245 2.205 1.00 98.12 88 LYS A N 1
ATOM 677 C CA . LYS A 1 88 ? -15.140 1.799 2.012 1.00 98.12 88 LYS A CA 1
ATOM 678 C C . LYS A 1 88 ? -14.551 1.340 0.682 1.00 98.12 88 LYS A C 1
ATOM 680 O O . LYS A 1 88 ? -13.868 0.319 0.644 1.00 98.12 88 LYS A O 1
ATOM 685 N N . ILE A 1 89 ? -14.776 2.091 -0.396 1.00 98.44 89 ILE A N 1
ATOM 686 C CA . ILE A 1 89 ? -14.195 1.802 -1.714 1.00 98.44 89 ILE A CA 1
ATOM 687 C C . ILE A 1 89 ? -12.667 1.853 -1.643 1.00 98.44 89 ILE A C 1
ATOM 689 O O . ILE A 1 89 ? -12.007 0.944 -2.148 1.00 98.44 89 ILE A O 1
ATOM 693 N N . ILE A 1 90 ? -12.098 2.866 -0.986 1.00 98.12 90 ILE A N 1
ATOM 694 C CA . ILE A 1 90 ? -10.648 2.989 -0.805 1.00 98.12 90 ILE A CA 1
ATOM 695 C C . ILE A 1 90 ? -10.113 1.800 -0.005 1.00 98.12 90 ILE A C 1
ATOM 697 O O . ILE A 1 90 ? -9.149 1.169 -0.432 1.00 98.12 90 ILE A O 1
ATOM 701 N N . PHE A 1 91 ? -10.755 1.442 1.109 1.00 98.31 91 PHE A N 1
ATOM 702 C CA . PHE A 1 91 ? -10.367 0.287 1.916 1.00 98.31 91 PHE A CA 1
ATOM 703 C C . PHE A 1 91 ? -10.341 -1.004 1.086 1.00 98.31 91 PHE A C 1
ATOM 705 O O . PHE A 1 91 ? -9.330 -1.708 1.058 1.00 98.31 91 PHE A O 1
ATOM 712 N N . TRP A 1 92 ? -11.423 -1.295 0.357 1.00 98.25 92 TRP A N 1
ATOM 713 C CA . TRP A 1 92 ? -11.497 -2.486 -0.489 1.00 98.25 92 TRP A CA 1
ATOM 714 C C . TRP A 1 92 ? -10.487 -2.453 -1.637 1.00 98.25 92 TRP A C 1
ATOM 716 O O . TRP A 1 92 ? -9.904 -3.487 -1.959 1.00 98.25 92 TRP A O 1
ATOM 726 N N . SER A 1 93 ? -10.217 -1.279 -2.210 1.00 97.88 93 SER A N 1
ATOM 727 C CA . SER A 1 93 ? -9.192 -1.107 -3.245 1.00 97.88 93 SER A CA 1
ATOM 728 C C . SER A 1 93 ? -7.792 -1.403 -2.706 1.00 97.88 93 SER A C 1
ATOM 730 O O . SER A 1 93 ? -7.018 -2.090 -3.370 1.00 97.88 93 SER A O 1
ATOM 732 N N . LEU A 1 94 ? -7.480 -0.954 -1.485 1.00 97.38 94 LEU A N 1
ATOM 733 C CA . LEU A 1 94 ? -6.218 -1.263 -0.810 1.00 97.38 94 LEU A CA 1
ATOM 734 C C . LEU A 1 94 ? -6.090 -2.762 -0.517 1.00 97.38 94 LEU A C 1
ATOM 736 O O . LEU A 1 94 ? -5.041 -3.343 -0.784 1.00 97.38 94 LEU A O 1
ATOM 740 N N . LEU A 1 95 ? -7.150 -3.403 -0.016 1.00 97.94 95 LEU A N 1
ATOM 741 C CA . LEU A 1 95 ? -7.136 -4.832 0.296 1.00 97.94 95 LEU A CA 1
ATOM 742 C C . LEU A 1 95 ? -6.994 -5.697 -0.966 1.00 97.94 95 LEU A C 1
ATOM 744 O O . LEU A 1 95 ? -6.102 -6.540 -1.037 1.00 97.94 95 LEU A O 1
ATOM 748 N N . VAL A 1 96 ? -7.845 -5.489 -1.976 1.00 98.12 96 VAL A N 1
ATOM 749 C CA . VAL A 1 96 ? -7.839 -6.285 -3.216 1.00 98.12 96 VAL A CA 1
ATOM 750 C C . VAL A 1 96 ? -6.601 -5.977 -4.058 1.00 98.12 96 VAL A C 1
ATOM 752 O O . VAL A 1 96 ? -5.944 -6.898 -4.548 1.00 98.12 96 VAL A O 1
ATOM 755 N N . GLY A 1 97 ? -6.247 -4.697 -4.198 1.00 96.88 97 GLY A N 1
ATOM 756 C CA . GLY A 1 97 ? -5.051 -4.263 -4.916 1.00 96.88 97 GLY A CA 1
ATOM 757 C C . GLY A 1 97 ? -3.772 -4.766 -4.250 1.00 96.88 97 GLY A C 1
ATOM 758 O O . GLY A 1 97 ? -2.916 -5.337 -4.925 1.00 96.88 97 GLY A O 1
ATOM 759 N N . GLY A 1 98 ? -3.674 -4.646 -2.923 1.00 96.25 98 GLY A N 1
ATOM 760 C CA . GLY A 1 98 ? -2.564 -5.185 -2.138 1.00 96.25 98 GLY A CA 1
ATOM 761 C C . GLY A 1 98 ? -2.441 -6.702 -2.277 1.00 96.25 98 GLY A C 1
ATOM 762 O O . GLY A 1 98 ? -1.347 -7.212 -2.536 1.00 96.25 98 GLY A O 1
ATOM 763 N N . TRP A 1 99 ? -3.565 -7.428 -2.221 1.00 96.75 99 TRP A N 1
ATOM 764 C CA . TRP A 1 99 ? -3.587 -8.871 -2.465 1.00 96.75 99 TRP A CA 1
ATOM 765 C C . TRP A 1 99 ? -3.045 -9.225 -3.854 1.00 96.75 99 TRP A C 1
ATOM 767 O O . TRP A 1 99 ? -2.111 -10.024 -3.986 1.00 96.75 99 TRP A O 1
ATOM 777 N N . TYR A 1 100 ? -3.585 -8.576 -4.889 1.00 97.62 100 TYR A N 1
ATOM 778 C CA . TYR A 1 100 ? -3.201 -8.791 -6.280 1.00 97.62 100 TYR A CA 1
ATOM 779 C C . TYR A 1 100 ? -1.721 -8.484 -6.540 1.00 97.62 100 TYR A C 1
ATOM 781 O O . TYR A 1 100 ? -1.039 -9.294 -7.162 1.00 97.62 100 TYR A O 1
ATOM 789 N N . VAL A 1 101 ? -1.196 -7.358 -6.050 1.00 94.94 101 VAL A N 1
ATOM 790 C CA . VAL A 1 101 ? 0.212 -6.980 -6.253 1.00 94.94 101 VAL A CA 1
ATOM 791 C C . VAL A 1 101 ? 1.144 -7.883 -5.440 1.00 94.94 101 VAL A C 1
ATOM 793 O O . VAL A 1 101 ? 2.124 -8.406 -5.978 1.00 94.94 101 VAL A O 1
ATOM 796 N N . GLY A 1 102 ? 0.813 -8.147 -4.172 1.00 96.06 102 GLY A N 1
ATOM 797 C CA . GLY A 1 102 ? 1.636 -8.965 -3.278 1.00 96.06 102 GLY A CA 1
ATOM 798 C C . GLY A 1 102 ? 1.818 -10.409 -3.751 1.00 96.06 102 GLY A C 1
ATOM 799 O O . GLY A 1 102 ? 2.846 -11.020 -3.470 1.00 96.06 102 GLY A O 1
ATOM 800 N N . ARG A 1 103 ? 0.906 -10.941 -4.579 1.00 97.25 103 ARG A N 1
ATOM 801 C CA . ARG A 1 103 ? 1.040 -12.295 -5.148 1.00 97.25 103 ARG A CA 1
ATOM 802 C C . ARG A 1 103 ? 2.342 -12.488 -5.938 1.00 97.25 103 ARG A C 1
ATOM 804 O O . ARG A 1 103 ? 2.877 -13.594 -5.979 1.00 97.25 103 ARG A O 1
ATOM 811 N N . ARG A 1 104 ? 2.855 -11.421 -6.569 1.00 95.81 104 ARG A N 1
ATOM 812 C CA . ARG A 1 104 ? 4.121 -11.458 -7.317 1.00 95.81 104 ARG A CA 1
ATOM 813 C C . ARG A 1 104 ? 5.296 -11.631 -6.359 1.00 95.81 104 ARG A C 1
ATOM 815 O O . ARG A 1 104 ? 6.115 -12.521 -6.561 1.00 95.81 104 ARG A O 1
ATOM 822 N N . PHE A 1 105 ? 5.322 -10.866 -5.273 1.00 95.19 105 PHE A N 1
ATOM 823 C CA . PHE A 1 105 ? 6.340 -10.993 -4.231 1.00 95.19 105 PHE A CA 1
ATOM 824 C C . PHE A 1 105 ? 6.302 -12.357 -3.538 1.00 95.19 105 PHE A C 1
ATOM 826 O O . PHE A 1 105 ? 7.344 -12.988 -3.377 1.00 95.19 105 PHE A O 1
ATOM 833 N N . TRP A 1 106 ? 5.103 -12.874 -3.251 1.00 96.31 106 TRP A N 1
ATOM 834 C CA . TRP A 1 106 ? 4.931 -14.236 -2.746 1.00 96.31 106 TRP A CA 1
ATOM 835 C C . TRP A 1 106 ? 5.548 -15.282 -3.682 1.00 96.31 106 TRP A C 1
ATOM 837 O O . TRP A 1 106 ? 6.300 -16.146 -3.238 1.00 96.31 106 TRP A O 1
ATOM 847 N N . SER A 1 107 ? 5.287 -15.183 -4.991 1.00 97.25 107 SER A N 1
ATOM 848 C CA . SER A 1 107 ? 5.855 -16.116 -5.976 1.00 97.25 107 SER A CA 1
ATOM 849 C C . SER A 1 107 ? 7.385 -16.057 -6.062 1.00 97.25 107 SER A C 1
ATOM 851 O O . SER A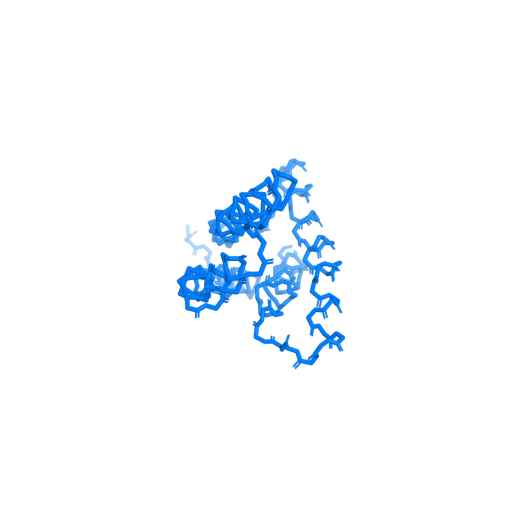 1 107 ? 8.020 -17.066 -6.356 1.00 97.25 107 SER A O 1
ATOM 853 N N . LEU A 1 108 ? 7.973 -14.903 -5.735 1.00 96.38 108 LEU A N 1
ATOM 854 C CA . LEU A 1 108 ? 9.419 -14.685 -5.663 1.00 96.38 108 LEU A CA 1
ATOM 855 C C . LEU A 1 108 ? 10.006 -14.987 -4.272 1.00 96.38 108 LEU A C 1
ATOM 857 O O . LEU A 1 108 ? 11.202 -14.805 -4.071 1.00 96.38 108 LEU A O 1
ATOM 861 N N . ARG A 1 109 ? 9.185 -15.461 -3.318 1.00 96.50 109 ARG A N 1
ATOM 862 C CA . ARG A 1 109 ? 9.552 -15.707 -1.909 1.00 96.50 109 ARG A CA 1
ATOM 863 C C . ARG A 1 109 ? 10.100 -14.468 -1.186 1.00 96.50 109 ARG A C 1
ATOM 865 O O . ARG A 1 109 ? 10.823 -14.596 -0.200 1.00 96.50 109 ARG A O 1
ATOM 872 N N . GLU A 1 110 ? 9.731 -13.277 -1.651 1.00 94.81 110 GLU A N 1
ATOM 873 C CA . GLU A 1 110 ? 10.099 -12.004 -1.036 1.00 94.81 110 GLU A CA 1
ATOM 874 C C . GLU A 1 110 ? 8.959 -11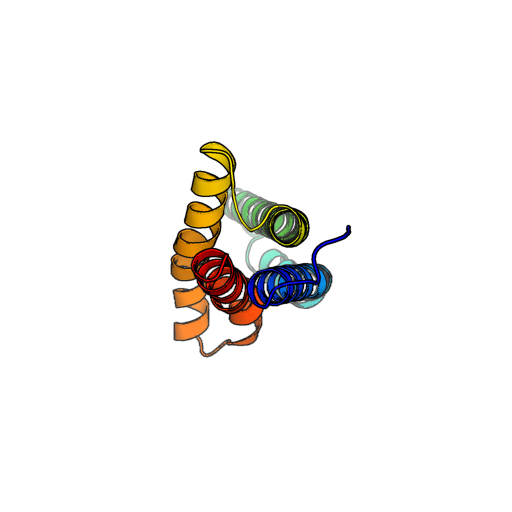.544 -0.121 1.00 94.81 110 GLU A C 1
ATOM 876 O O . GLU A 1 110 ? 7.948 -11.008 -0.569 1.00 94.81 110 GLU A O 1
ATOM 881 N N . TYR A 1 111 ? 9.083 -11.801 1.181 1.00 95.06 111 TYR A N 1
ATOM 882 C CA . TYR A 1 111 ? 7.969 -11.612 2.120 1.00 95.06 111 TYR A CA 1
ATOM 883 C C . TYR A 1 111 ? 7.927 -10.232 2.779 1.00 95.06 111 TYR A C 1
ATOM 885 O O . TYR A 1 111 ? 6.885 -9.846 3.308 1.00 95.06 111 TYR A O 1
ATOM 893 N N . ARG A 1 112 ? 9.023 -9.463 2.743 1.00 94.00 112 ARG A N 1
ATOM 894 C CA . ARG A 1 112 ? 9.087 -8.126 3.359 1.00 94.00 112 ARG A CA 1
ATOM 895 C C . ARG A 1 112 ? 7.975 -7.178 2.878 1.00 94.00 112 ARG A C 1
ATOM 897 O O . ARG A 1 112 ? 7.298 -6.612 3.738 1.00 94.00 112 ARG A O 1
ATOM 904 N N . PRO A 1 113 ? 7.703 -7.026 1.566 1.00 93.38 113 PRO A N 1
ATOM 905 C CA . PRO A 1 113 ? 6.649 -6.126 1.090 1.00 93.38 113 PRO A CA 1
ATOM 906 C C . PRO A 1 113 ? 5.232 -6.609 1.434 1.00 93.38 113 PRO A C 1
ATOM 908 O O . PRO A 1 113 ? 4.288 -5.824 1.405 1.00 93.38 113 PRO A O 1
ATOM 911 N N . LEU A 1 114 ? 5.048 -7.878 1.816 1.00 96.19 114 LEU A N 1
ATOM 912 C CA . LEU A 1 114 ? 3.726 -8.392 2.193 1.00 96.19 114 LEU A CA 1
ATOM 913 C C . LEU A 1 114 ? 3.213 -7.802 3.512 1.00 96.19 114 LEU A C 1
ATOM 915 O O . LEU A 1 114 ? 2.013 -7.861 3.776 1.00 96.19 114 LEU A O 1
ATOM 919 N N . GLY A 1 115 ? 4.090 -7.194 4.317 1.00 96.06 115 GLY A N 1
ATOM 920 C CA . GLY A 1 115 ? 3.698 -6.484 5.532 1.00 96.06 115 GLY A CA 1
ATOM 921 C C . GLY A 1 115 ? 2.675 -5.377 5.254 1.00 96.06 115 GLY A C 1
ATOM 922 O O . GLY A 1 115 ? 1.576 -5.401 5.805 1.00 96.06 115 GLY A O 1
ATOM 923 N N . CYS A 1 116 ? 2.992 -4.433 4.365 1.00 96.00 116 CYS A N 1
ATOM 924 C CA . CYS A 1 116 ? 2.055 -3.367 3.998 1.00 96.00 116 CYS A CA 1
ATOM 925 C C . CYS A 1 116 ? 0.996 -3.821 2.984 1.00 96.00 116 CYS A C 1
ATOM 927 O O . CYS A 1 116 ? -0.126 -3.325 3.028 1.00 96.00 116 CYS A O 1
ATOM 929 N N . LEU A 1 117 ? 1.313 -4.782 2.108 1.00 95.94 117 LEU A N 1
ATOM 930 C CA . LEU A 1 117 ? 0.390 -5.211 1.053 1.00 95.94 117 LEU A CA 1
ATOM 931 C C . LEU A 1 117 ? -0.710 -6.155 1.547 1.00 95.94 117 LEU A C 1
ATOM 933 O O . LEU A 1 117 ? -1.826 -6.085 1.040 1.00 95.94 117 LEU A O 1
ATOM 937 N N . TRP A 1 118 ? -0.413 -7.055 2.490 1.00 97.81 118 TRP A N 1
ATOM 938 C CA . TRP A 1 118 ? -1.352 -8.081 2.964 1.00 97.81 118 TRP A CA 1
ATOM 939 C C . TRP A 1 118 ? -1.644 -7.939 4.454 1.00 97.81 118 TRP A C 1
ATOM 941 O O . TRP A 1 118 ? -2.806 -7.834 4.838 1.00 97.81 118 TRP A O 1
ATOM 951 N N . VAL A 1 119 ? -0.609 -7.903 5.301 1.00 97.88 119 VAL A N 1
ATOM 952 C CA . VAL A 1 119 ? -0.802 -7.924 6.762 1.00 97.88 119 VAL A CA 1
ATOM 953 C C . VAL A 1 119 ? -1.548 -6.675 7.232 1.00 97.88 119 VAL A C 1
ATOM 955 O O . VAL A 1 119 ? -2.519 -6.797 7.973 1.00 97.88 119 VAL A O 1
ATOM 958 N N . ALA A 1 120 ? -1.152 -5.486 6.771 1.00 97.31 120 ALA A N 1
ATOM 959 C CA . ALA A 1 120 ? -1.808 -4.236 7.143 1.00 97.31 120 ALA A CA 1
ATOM 960 C C . ALA A 1 120 ? -3.301 -4.182 6.745 1.00 97.31 120 ALA A C 1
ATOM 962 O O . ALA A 1 120 ? -4.127 -3.954 7.631 1.00 97.31 120 ALA A O 1
ATOM 963 N N . PRO A 1 121 ? -3.708 -4.419 5.482 1.00 96.56 121 PRO A N 1
ATOM 964 C CA . PRO A 1 121 ? -5.126 -4.373 5.129 1.00 96.56 121 PRO A CA 1
ATOM 965 C C . PRO A 1 121 ? -5.942 -5.531 5.728 1.00 96.56 121 PRO A C 1
ATOM 967 O O . PRO A 1 121 ? -7.101 -5.318 6.073 1.00 96.56 121 PRO A O 1
ATOM 970 N N . VAL A 1 122 ? -5.362 -6.722 5.942 1.00 97.81 122 VAL A N 1
ATOM 971 C CA . VAL A 1 122 ? -6.044 -7.813 6.671 1.00 97.81 122 VAL A CA 1
ATOM 972 C C . VAL A 1 122 ? -6.256 -7.447 8.140 1.00 97.81 122 VAL A C 1
ATOM 974 O O . VAL A 1 122 ? -7.344 -7.669 8.668 1.00 97.81 122 VAL A O 1
ATOM 977 N N . ALA A 1 123 ? -5.267 -6.834 8.797 1.00 97.00 123 ALA A N 1
ATOM 978 C CA . ALA A 1 123 ? -5.437 -6.310 10.149 1.00 97.00 123 ALA A CA 1
ATOM 979 C C . ALA A 1 123 ? -6.551 -5.255 10.192 1.00 97.00 123 ALA A C 1
ATOM 981 O O . ALA A 1 123 ? -7.403 -5.315 11.072 1.00 97.00 123 ALA A O 1
ATOM 982 N N . GLY A 1 124 ? -6.606 -4.352 9.208 1.00 95.81 124 GLY A N 1
ATOM 983 C CA . GLY A 1 124 ? -7.707 -3.400 9.059 1.00 95.81 124 GLY A CA 1
ATOM 984 C C . GLY A 1 124 ? -9.069 -4.076 8.860 1.00 95.81 124 GLY A C 1
ATOM 985 O O . GLY A 1 124 ? -10.048 -3.643 9.456 1.00 95.81 124 GLY A O 1
ATOM 986 N N . LEU A 1 125 ? -9.142 -5.169 8.093 1.00 97.38 125 LEU A N 1
ATOM 987 C CA . LEU A 1 125 ? -10.389 -5.906 7.847 1.00 97.38 125 LEU A CA 1
ATOM 988 C C . LEU A 1 125 ? -10.898 -6.578 9.121 1.00 97.38 125 LEU A C 1
ATOM 990 O O . LEU A 1 125 ? -12.065 -6.429 9.477 1.00 97.38 125 LEU A O 1
ATOM 994 N N . ILE A 1 126 ? -10.010 -7.286 9.824 1.00 96.50 126 ILE A N 1
ATOM 995 C CA . ILE A 1 126 ? -10.328 -7.891 11.121 1.00 96.50 126 ILE A CA 1
ATOM 996 C C . ILE A 1 126 ? -10.732 -6.784 12.091 1.00 96.50 126 ILE A C 1
ATOM 998 O O . ILE A 1 126 ? -11.758 -6.892 12.755 1.00 96.50 126 ILE A O 1
ATOM 1002 N N . GLY A 1 127 ? -9.970 -5.690 12.117 1.00 93.62 127 GLY A N 1
ATOM 1003 C CA . GLY A 1 127 ? -10.256 -4.536 12.949 1.00 93.62 127 GLY A CA 1
ATOM 1004 C C . GLY A 1 127 ? -11.654 -3.995 12.705 1.00 93.62 127 GLY A C 1
ATOM 1005 O O . GLY A 1 127 ? -12.387 -3.810 13.664 1.00 93.62 127 GLY A O 1
ATOM 1006 N N . TRP A 1 128 ? -12.047 -3.835 11.443 1.00 94.25 128 TRP A N 1
ATOM 1007 C CA . TRP A 1 128 ? -13.370 -3.361 11.053 1.00 94.25 128 TRP A CA 1
ATOM 1008 C C . TRP A 1 128 ? -14.498 -4.336 11.410 1.00 94.25 128 TRP A C 1
ATOM 1010 O O . TRP A 1 128 ? -15.572 -3.904 11.806 1.00 94.25 128 TRP A O 1
ATOM 1020 N N . SER A 1 129 ? -14.258 -5.646 11.325 1.00 92.56 129 SER A N 1
ATOM 1021 C CA . SER A 1 129 ? -15.260 -6.660 11.689 1.00 92.56 129 SER A CA 1
ATOM 1022 C C . SER A 1 129 ? -15.553 -6.750 13.194 1.00 92.56 129 SER A C 1
ATOM 1024 O O . SER A 1 129 ? -16.511 -7.407 13.592 1.00 92.56 129 SER A O 1
ATOM 1026 N N . LEU A 1 130 ? -14.719 -6.116 14.026 1.00 86.62 130 LEU A N 1
ATOM 1027 C CA . LEU A 1 130 ? -14.795 -6.146 15.488 1.00 86.62 130 LEU A CA 1
ATOM 1028 C C . LEU A 1 130 ? -15.345 -4.846 16.101 1.00 86.62 130 LEU A C 1
ATOM 1030 O O . LEU A 1 130 ? -15.269 -4.690 17.324 1.00 86.62 130 LEU A O 1
ATOM 1034 N N . VAL A 1 131 ? -15.824 -3.897 15.287 1.00 72.88 131 VAL A N 1
ATOM 1035 C CA . VAL A 1 131 ? -16.321 -2.585 15.750 1.00 72.88 131 VAL A CA 1
ATOM 1036 C C . VAL A 1 131 ? -17.808 -2.379 15.541 1.00 72.88 131 VAL A C 1
ATOM 1038 O O . VAL A 1 131 ? -18.373 -2.991 14.612 1.00 72.88 131 VAL A O 1
#

pLDDT: mean 93.53, std 8.91, range [39.88, 98.62]